Protein AF-A0A3S5DUC7-F1 (afdb_monomer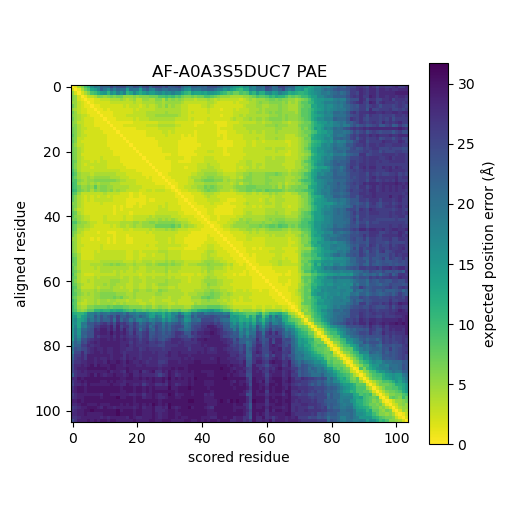)

Secondary structure (DSSP, 8-state):
--------GGG-----HHHHHHHHHHHHTT--SS-SEEEEE-SS-EEEEE----TT-HHHHT-TT----GGGG-----------SS--SSGGGSSSGGGTGGG-

InterPro domains:
  IPR050294 Ion-translocating oxidoreductase complex subunit B [PTHR42859] (2-72)

Foldseek 3Di:
DQPFDDKDFVPDPPPCVLQQVQQVVVVVVVDHSGHQWDWDDDPPTIIIDHDGLDPPDVVCVPDPVNPDDSVVVDPDDPDPPPVPDPDDDDPPVVVVVVVVVVVD

Organism: Escherichia coli (NCBI:txid562)

Mean predicted aligned error: 13.72 Å

Sequence (104 aa):
MNRFVVAEPLWCTGCNTCLAACSDVHKTQGLQQHPRLALAKTSTLTAPVVCHHCEEAPCLQVCPVNAISQRMMRSNSTKASVLAASFVPWSAHLAQSALQEAVR

Solvent-accessible surface area (backbone atoms only — not comparable to full-atom values): 7062 Å² total; per-residue (Å²): 116,89,86,75,86,83,71,62,40,95,78,38,85,71,81,57,58,70,40,53,52,45,12,53,60,37,37,79,71,77,42,68,70,65,43,79,48,45,77,49,74,61,99,86,46,24,36,68,48,63,79,77,72,55,93,83,43,63,73,49,76,68,41,92,79,59,85,58,57,71,71,86,65,52,75,76,71,97,68,92,67,79,83,72,78,89,83,79,87,68,76,72,72,68,62,60,62,68,61,63,69,76,80,117

pLDDT: mean 77.86, std 21.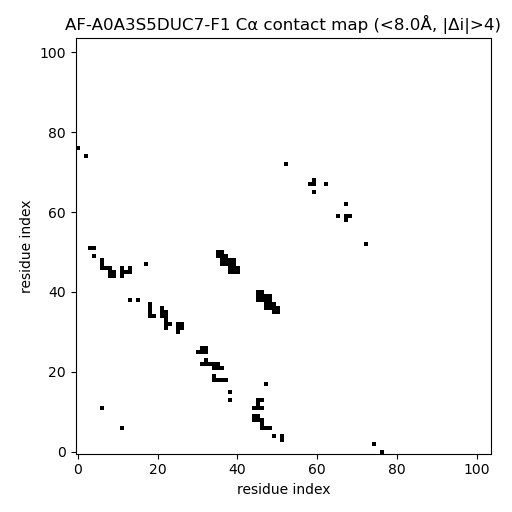67, range [41.41, 97.5]

Structure (mmCIF, N/CA/C/O backbone):
data_AF-A0A3S5DUC7-F1
#
_entry.id   AF-A0A3S5DUC7-F1
#
loop_
_atom_site.group_PDB
_atom_site.id
_atom_site.type_symbol
_atom_site.label_atom_id
_atom_site.label_alt_id
_atom_site.label_comp_id
_atom_site.label_asym_id
_atom_site.label_entity_id
_atom_site.label_seq_id
_atom_site.pdbx_PDB_ins_code
_atom_site.Cartn_x
_atom_site.Cartn_y
_atom_site.Cartn_z
_atom_site.occupancy
_atom_site.B_iso_or_equiv
_atom_site.auth_seq_id
_atom_site.auth_comp_id
_atom_site.auth_asym_id
_atom_site.auth_atom_id
_atom_site.pdbx_PDB_model_num
ATOM 1 N N . MET A 1 1 ? 20.664 -2.988 8.255 1.00 41.41 1 MET A N 1
ATOM 2 C CA . MET A 1 1 ? 19.601 -2.233 8.958 1.00 41.41 1 MET A CA 1
ATOM 3 C C . MET A 1 1 ? 18.254 -2.838 8.606 1.00 41.41 1 MET A C 1
ATOM 5 O O . MET A 1 1 ? 17.974 -2.963 7.420 1.00 41.41 1 MET A O 1
ATOM 9 N N . ASN A 1 2 ? 17.431 -3.174 9.602 1.00 45.88 2 ASN A N 1
ATOM 10 C CA . ASN A 1 2 ? 16.027 -3.521 9.374 1.00 45.88 2 ASN A CA 1
ATOM 11 C C . ASN A 1 2 ? 15.273 -2.267 8.914 1.00 45.88 2 ASN A C 1
ATOM 13 O O . ASN A 1 2 ? 15.215 -1.281 9.645 1.00 45.88 2 ASN A O 1
ATOM 17 N N . ARG A 1 3 ? 14.740 -2.281 7.689 1.00 67.50 3 ARG A N 1
ATOM 18 C CA . ARG A 1 3 ? 13.956 -1.174 7.119 1.00 67.50 3 ARG A CA 1
ATOM 19 C C . ARG A 1 3 ? 12.466 -1.453 7.294 1.00 67.50 3 ARG A C 1
ATOM 21 O O . ARG A 1 3 ? 11.764 -1.690 6.317 1.00 67.50 3 ARG A O 1
ATOM 28 N N . PHE A 1 4 ? 12.000 -1.456 8.538 1.00 76.25 4 PHE A N 1
ATOM 29 C CA . PHE A 1 4 ? 10.567 -1.513 8.812 1.00 76.25 4 PHE A CA 1
ATOM 30 C C . PHE A 1 4 ? 9.958 -0.116 8.731 1.00 76.25 4 PHE A C 1
ATOM 32 O O . PHE A 1 4 ? 10.548 0.859 9.195 1.00 76.25 4 PHE A O 1
ATOM 39 N N . VAL A 1 5 ? 8.771 -0.034 8.135 1.00 84.88 5 VAL A N 1
ATOM 40 C CA . VAL A 1 5 ? 7.928 1.162 8.156 1.00 84.88 5 VAL A CA 1
ATOM 41 C C . VAL A 1 5 ? 6.835 0.910 9.185 1.00 84.88 5 VAL A C 1
ATOM 43 O O . VAL A 1 5 ? 6.090 -0.061 9.063 1.00 84.88 5 VAL A O 1
ATOM 46 N N . VAL A 1 6 ? 6.762 1.765 10.203 1.00 89.19 6 VAL A N 1
ATOM 47 C CA . VAL A 1 6 ? 5.740 1.705 11.255 1.00 89.19 6 VAL A CA 1
ATOM 48 C C . VAL A 1 6 ? 4.866 2.945 11.135 1.00 89.19 6 VAL A C 1
ATOM 50 O O . VAL A 1 6 ? 5.375 4.062 11.065 1.00 89.19 6 VAL A O 1
ATOM 53 N N . ALA A 1 7 ? 3.554 2.735 11.083 1.00 91.69 7 ALA A N 1
ATOM 54 C CA . ALA A 1 7 ? 2.566 3.801 11.079 1.00 91.69 7 ALA A CA 1
ATOM 55 C C . ALA A 1 7 ? 2.012 3.977 12.492 1.00 91.69 7 ALA A C 1
ATOM 57 O O . ALA A 1 7 ? 1.492 3.019 13.054 1.00 91.69 7 ALA A O 1
ATOM 58 N N . GLU A 1 8 ? 2.108 5.187 13.040 1.00 94.56 8 GLU A N 1
ATOM 59 C CA . GLU A 1 8 ? 1.509 5.541 14.328 1.00 94.56 8 GLU A CA 1
ATOM 60 C C . GLU A 1 8 ? 0.082 6.085 14.104 1.00 94.56 8 GLU A C 1
ATOM 62 O O . GLU A 1 8 ? -0.066 7.190 13.563 1.00 94.56 8 GLU A O 1
ATOM 67 N N . PRO A 1 9 ? -0.981 5.342 14.473 1.00 94.94 9 PRO A N 1
ATOM 68 C CA . PRO A 1 9 ? -2.359 5.736 14.187 1.00 94.94 9 PRO A CA 1
ATOM 69 C C . PRO A 1 9 ? -2.794 7.018 14.899 1.00 94.94 9 PRO A C 1
ATOM 71 O O . PRO A 1 9 ? -3.597 7.767 14.347 1.00 94.94 9 PRO A O 1
ATOM 74 N N . LEU A 1 10 ? -2.258 7.311 16.090 1.00 96.12 10 LEU A N 1
ATOM 75 C CA . LEU A 1 10 ? -2.654 8.495 16.868 1.00 96.12 10 LEU A CA 1
ATOM 76 C C . LEU A 1 10 ? -2.245 9.817 16.201 1.00 96.12 10 LEU A C 1
ATOM 78 O O . LEU A 1 10 ? -2.817 10.861 16.496 1.00 96.12 10 LEU A O 1
ATOM 82 N N . TRP A 1 11 ? -1.273 9.773 15.289 1.00 95.56 11 TRP A N 1
ATOM 83 C CA . TRP A 1 11 ? -0.758 10.942 14.571 1.00 95.56 11 TRP A CA 1
ATOM 84 C C . TRP A 1 11 ? -1.287 11.024 13.137 1.00 95.56 11 TRP A C 1
ATOM 86 O O . TRP A 1 11 ? -1.046 12.000 12.424 1.00 95.56 11 TRP A O 1
ATOM 96 N N . CYS A 1 12 ? -2.001 9.996 12.680 1.00 96.75 12 CYS A N 1
ATOM 97 C CA . CYS A 1 12 ? -2.504 9.937 11.323 1.00 96.75 12 CYS A CA 1
ATOM 98 C C . CYS A 1 12 ? -3.880 10.605 11.222 1.00 96.75 12 CYS A C 1
ATOM 100 O O . CYS A 1 12 ? -4.887 10.105 11.712 1.00 96.75 12 CYS A O 1
ATOM 102 N N . THR A 1 13 ? -3.936 11.717 10.493 1.00 96.12 13 THR A N 1
ATOM 103 C CA . THR A 1 13 ? -5.172 12.481 10.251 1.00 96.12 13 THR A CA 1
ATOM 104 C C . THR A 1 13 ? -5.940 12.028 9.006 1.00 96.12 13 THR A C 1
ATOM 106 O O . THR A 1 13 ? -6.973 12.597 8.664 1.00 96.12 13 THR A O 1
ATOM 109 N N . GLY A 1 14 ? -5.435 11.024 8.280 1.00 96.38 14 GLY A N 1
ATOM 110 C CA . GLY A 1 14 ? -6.055 10.550 7.041 1.00 96.38 14 GLY A CA 1
ATOM 111 C C . GLY A 1 14 ? -5.927 11.511 5.852 1.00 96.38 14 GLY A C 1
ATOM 112 O O . GLY A 1 14 ? -6.753 11.462 4.945 1.00 96.38 14 GLY A O 1
ATOM 113 N N . CYS A 1 15 ? -4.894 12.359 5.830 1.00 96.88 15 CYS A N 1
ATOM 114 C CA . CYS A 1 15 ? -4.663 13.377 4.797 1.00 96.88 15 CYS A CA 1
ATOM 115 C C . CYS A 1 15 ? -4.264 12.839 3.406 1.00 96.88 15 CYS A C 1
ATOM 117 O O . CYS A 1 15 ? -4.065 13.624 2.486 1.00 96.88 15 CYS A O 1
ATOM 119 N N . ASN A 1 16 ? -4.128 11.519 3.237 1.00 97.06 16 ASN A N 1
ATOM 120 C CA . ASN A 1 16 ? -3.785 10.838 1.978 1.00 97.06 16 ASN A CA 1
ATOM 121 C C . ASN A 1 16 ? -2.428 11.214 1.341 1.00 97.06 16 ASN A C 1
ATOM 123 O O . ASN A 1 16 ? -2.095 10.690 0.278 1.00 97.06 16 ASN A O 1
ATOM 127 N N . THR A 1 17 ? -1.602 12.051 1.970 1.00 97.38 17 THR A N 1
ATOM 128 C CA . THR A 1 17 ? -0.302 12.467 1.409 1.00 97.38 17 THR A CA 1
ATOM 129 C 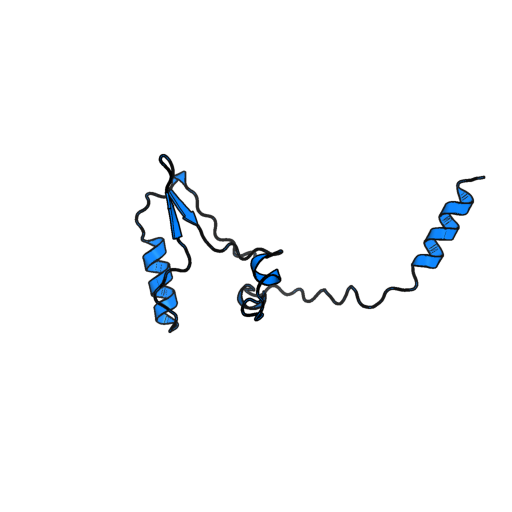C . THR A 1 17 ? 0.664 11.296 1.245 1.00 97.38 17 THR A C 1
ATOM 131 O O . THR A 1 17 ? 1.407 11.243 0.269 1.00 97.38 17 THR A O 1
ATOM 134 N N . CYS A 1 18 ? 0.612 10.308 2.143 1.00 96.62 18 CYS A N 1
ATOM 135 C CA . CYS A 1 18 ? 1.404 9.082 2.040 1.00 96.62 18 CYS A CA 1
A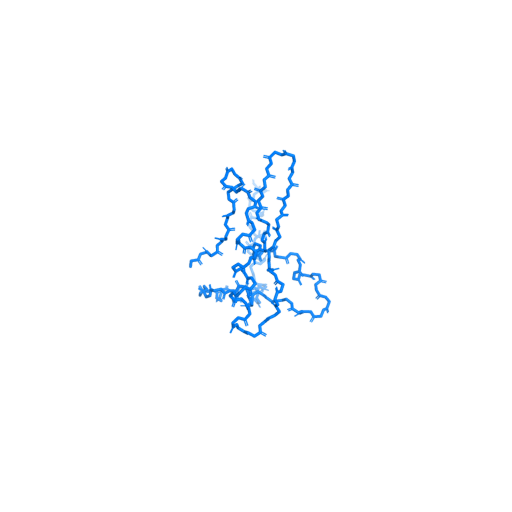TOM 136 C C . CYS A 1 18 ? 1.053 8.246 0.796 1.00 96.62 18 CYS A C 1
ATOM 138 O O . CYS A 1 18 ? 1.944 7.640 0.200 1.00 96.62 18 CYS A O 1
ATOM 140 N N . LEU A 1 19 ? -0.215 8.246 0.366 1.00 97.31 19 LEU A N 1
ATOM 141 C CA . LEU A 1 19 ? -0.652 7.569 -0.857 1.00 97.31 19 LEU A CA 1
ATOM 142 C C . LEU A 1 19 ? -0.083 8.274 -2.091 1.00 97.31 19 LEU A C 1
ATOM 144 O O . LEU A 1 19 ? 0.543 7.626 -2.929 1.00 97.31 19 LEU A O 1
ATOM 148 N N . ALA A 1 20 ? -0.252 9.598 -2.169 1.00 97.50 20 ALA A N 1
ATOM 149 C CA . ALA A 1 20 ? 0.266 10.404 -3.273 1.00 97.50 20 ALA A CA 1
ATOM 150 C C . ALA A 1 20 ? 1.789 10.258 -3.401 1.00 97.50 20 ALA A C 1
ATOM 152 O O . ALA A 1 20 ? 2.284 9.874 -4.456 1.00 97.50 20 ALA A O 1
ATOM 153 N N . ALA A 1 21 ? 2.517 10.422 -2.293 1.00 96.38 21 ALA A N 1
ATOM 154 C CA . ALA A 1 21 ? 3.968 10.274 -2.267 1.00 96.38 21 ALA A CA 1
ATOM 155 C C . ALA A 1 21 ? 4.427 8.882 -2.738 1.00 96.38 21 ALA A C 1
ATOM 157 O O . ALA A 1 21 ? 5.382 8.770 -3.505 1.00 96.38 21 ALA A O 1
ATOM 158 N N . CYS A 1 22 ? 3.743 7.813 -2.313 1.00 95.38 22 CYS A N 1
ATOM 159 C CA . CYS A 1 22 ? 4.071 6.456 -2.747 1.00 95.38 22 CYS A CA 1
ATOM 160 C C . CYS A 1 22 ? 3.868 6.275 -4.259 1.00 95.38 22 CYS A C 1
ATOM 162 O O . CYS A 1 22 ? 4.743 5.732 -4.935 1.00 95.38 22 CYS A O 1
ATOM 164 N N . SER A 1 23 ? 2.744 6.759 -4.792 1.00 96.81 23 SER A N 1
ATOM 165 C CA . SER A 1 23 ? 2.470 6.737 -6.231 1.00 96.81 23 SER A CA 1
ATOM 166 C C . SER A 1 23 ? 3.521 7.520 -7.019 1.00 96.81 23 SER A C 1
ATOM 168 O O . SER A 1 23 ? 4.106 6.985 -7.961 1.00 96.81 23 SER A O 1
ATOM 170 N N . ASP A 1 24 ? 3.807 8.759 -6.615 1.00 97.06 24 ASP A N 1
ATOM 171 C CA . ASP A 1 24 ? 4.704 9.658 -7.343 1.00 97.06 24 ASP A CA 1
ATOM 172 C C . ASP A 1 24 ? 6.132 9.116 -7.394 1.00 97.06 24 ASP A C 1
ATOM 174 O O . ASP A 1 24 ? 6.743 9.067 -8.462 1.00 97.06 24 ASP A O 1
ATOM 178 N N . VAL A 1 25 ? 6.658 8.612 -6.275 1.00 95.06 25 VAL A N 1
ATOM 179 C CA . VAL A 1 25 ? 7.998 8.010 -6.260 1.00 95.06 25 VAL A CA 1
ATOM 180 C C . VAL A 1 25 ? 8.056 6.810 -7.202 1.00 95.06 25 VAL A C 1
ATOM 182 O O . VAL A 1 25 ? 8.981 6.712 -8.005 1.00 95.06 25 VAL A O 1
ATOM 185 N N . HIS A 1 26 ? 7.063 5.920 -7.185 1.00 93.69 26 HIS A N 1
ATOM 186 C CA . HIS A 1 26 ? 7.063 4.756 -8.072 1.00 93.69 26 HIS A CA 1
ATOM 187 C C . HIS A 1 26 ? 6.795 5.115 -9.543 1.00 93.69 26 HIS A C 1
ATOM 189 O O . HIS A 1 26 ? 7.364 4.468 -10.425 1.00 93.69 26 HIS A O 1
ATOM 195 N N . LYS A 1 27 ? 6.059 6.198 -9.826 1.00 95.50 27 LYS A N 1
ATOM 196 C CA . LYS A 1 27 ? 5.934 6.773 -11.176 1.00 95.50 27 LYS A CA 1
ATOM 197 C C . LYS A 1 27 ? 7.273 7.082 -11.797 1.00 95.50 27 LYS A C 1
ATOM 199 O O . LYS A 1 27 ? 7.521 6.699 -12.935 1.00 95.50 27 LYS A O 1
ATOM 204 N N . THR A 1 28 ? 8.125 7.780 -11.052 1.00 94.88 28 THR A N 1
ATOM 205 C CA . THR A 1 28 ? 9.427 8.230 -11.562 1.00 94.88 28 THR A CA 1
ATOM 206 C C . THR A 1 28 ? 10.339 7.062 -11.934 1.00 94.88 28 THR A C 1
ATOM 208 O O . THR A 1 28 ? 11.255 7.229 -12.728 1.00 94.88 28 THR A O 1
ATOM 211 N N . GLN A 1 29 ? 10.050 5.867 -11.410 1.00 93.81 29 GLN A N 1
ATOM 212 C CA . GLN A 1 29 ? 10.752 4.620 -11.709 1.00 93.81 29 GLN A CA 1
ATOM 213 C C . GLN A 1 29 ? 10.100 3.821 -12.856 1.00 93.81 29 GLN A C 1
ATOM 215 O O . GLN A 1 29 ? 10.448 2.661 -13.065 1.00 93.81 29 GLN A O 1
ATOM 220 N N . GLY A 1 30 ? 9.119 4.392 -13.565 1.00 94.75 30 GLY A N 1
ATOM 221 C CA . GLY A 1 30 ? 8.388 3.728 -14.652 1.00 94.75 30 GLY A CA 1
ATOM 222 C C . GLY A 1 30 ? 7.377 2.674 -14.188 1.00 94.75 30 GLY A C 1
ATOM 223 O O . GLY A 1 30 ? 6.931 1.852 -14.986 1.00 94.75 30 GLY A O 1
ATOM 224 N N . LEU A 1 31 ? 7.017 2.664 -12.901 1.00 93.75 31 LEU A N 1
ATOM 225 C CA . LEU A 1 31 ? 6.076 1.703 -12.329 1.00 93.75 31 LEU A CA 1
ATOM 226 C C . LEU A 1 31 ? 4.641 2.254 -12.339 1.00 93.75 31 LEU 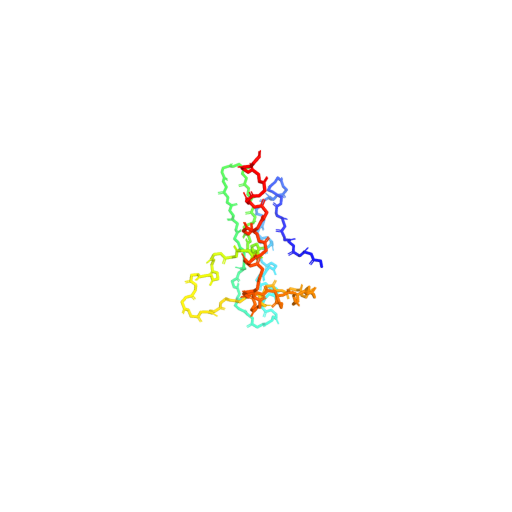A C 1
ATOM 228 O O . LEU A 1 31 ? 4.392 3.447 -12.527 1.00 93.75 31 LEU A O 1
ATOM 232 N N . GLN A 1 32 ? 3.678 1.357 -12.111 1.00 93.12 32 GLN A N 1
ATOM 233 C CA . GLN A 1 32 ? 2.261 1.710 -12.028 1.00 93.12 32 GLN A CA 1
ATOM 234 C C . GLN A 1 32 ? 1.997 2.798 -10.978 1.00 93.12 32 GLN A C 1
ATOM 236 O O . GLN A 1 32 ? 2.606 2.813 -9.912 1.00 93.12 32 GLN A O 1
ATOM 241 N N . GLN A 1 33 ? 1.037 3.671 -11.288 1.00 91.88 33 GL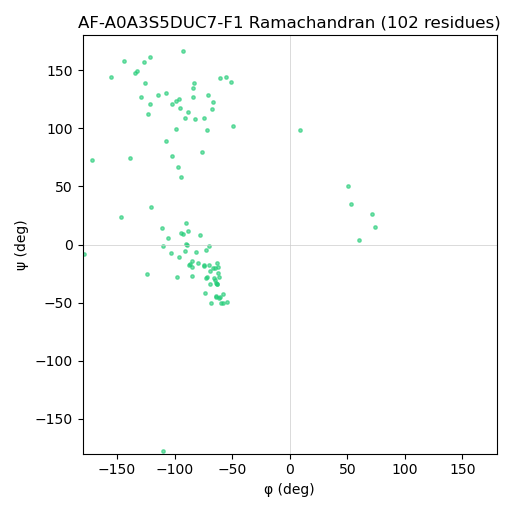N A N 1
ATOM 242 C CA . GLN A 1 33 ? 0.628 4.829 -10.477 1.00 91.88 33 GLN A CA 1
ATOM 243 C C . GLN A 1 33 ? -0.257 4.471 -9.283 1.00 91.88 33 GLN A C 1
ATOM 245 O O . GLN A 1 33 ? -0.830 5.339 -8.634 1.00 91.88 33 GLN A O 1
ATOM 250 N N . HIS A 1 34 ? -0.424 3.184 -9.003 1.00 95.25 34 HIS A N 1
ATOM 251 C CA . HIS A 1 34 ? -1.189 2.763 -7.846 1.00 95.25 34 HIS A CA 1
ATOM 252 C C . HIS A 1 34 ? -0.287 2.766 -6.607 1.00 95.25 34 HIS A C 1
ATOM 254 O O . HIS A 1 34 ? 0.783 2.145 -6.632 1.00 95.25 34 HIS A O 1
ATOM 260 N N . PRO A 1 35 ? -0.694 3.446 -5.518 1.00 95.62 35 PRO A N 1
ATOM 261 C CA . PRO A 1 35 ? 0.065 3.427 -4.279 1.00 95.62 35 PRO A CA 1
ATOM 262 C C . PRO A 1 35 ? 0.171 1.996 -3.746 1.00 95.62 35 PRO A C 1
ATOM 264 O O . PRO A 1 35 ? -0.767 1.205 -3.826 1.00 95.62 35 PRO A O 1
ATOM 267 N N . ARG A 1 36 ? 1.324 1.667 -3.162 1.00 94.50 36 ARG A N 1
ATOM 268 C CA . ARG A 1 36 ? 1.627 0.339 -2.592 1.00 94.50 36 ARG A CA 1
ATOM 269 C C . ARG A 1 36 ? 1.234 0.213 -1.118 1.00 94.50 36 ARG A C 1
ATOM 271 O O . ARG A 1 36 ? 1.739 -0.650 -0.403 1.00 94.50 36 ARG A O 1
ATOM 278 N N . LEU A 1 37 ? 0.369 1.111 -0.667 1.00 95.50 37 LEU A N 1
ATOM 279 C CA . LEU A 1 37 ? -0.196 1.169 0.671 1.00 95.50 37 LEU A CA 1
ATOM 280 C C . LEU A 1 37 ? -1.646 1.638 0.570 1.00 95.50 37 LEU A C 1
ATOM 282 O O . LEU A 1 37 ? -2.025 2.274 -0.413 1.00 95.50 37 LEU A O 1
ATOM 286 N N . ALA A 1 38 ? -2.443 1.323 1.582 1.00 96.06 38 ALA A N 1
ATOM 287 C CA . ALA A 1 38 ? -3.845 1.715 1.674 1.00 96.06 38 ALA A CA 1
ATOM 288 C C . ALA A 1 38 ? -4.096 2.425 3.003 1.00 96.06 38 ALA A C 1
ATOM 290 O O . ALA A 1 38 ? -3.356 2.216 3.956 1.00 96.06 38 ALA A O 1
ATOM 291 N N . LEU A 1 39 ? -5.140 3.247 3.097 1.00 96.62 39 LEU A N 1
ATOM 292 C CA . LEU A 1 39 ? -5.576 3.791 4.383 1.00 96.62 39 LEU A CA 1
ATOM 293 C C . LEU A 1 39 ? -6.699 2.932 4.950 1.00 96.62 39 LEU A C 1
ATOM 295 O O . LEU A 1 39 ? -7.777 2.853 4.364 1.00 96.62 39 LEU A O 1
ATOM 299 N N . ALA A 1 40 ? -6.448 2.327 6.106 1.00 96.31 40 ALA A N 1
ATOM 300 C CA . ALA A 1 40 ? -7.496 1.746 6.923 1.00 96.31 40 ALA A CA 1
ATOM 301 C C . ALA A 1 40 ? -8.109 2.844 7.794 1.00 96.31 40 ALA A C 1
ATOM 303 O O . ALA A 1 40 ? -7.395 3.660 8.383 1.00 96.31 40 ALA A O 1
ATOM 304 N N . LYS A 1 41 ? -9.439 2.862 7.857 1.00 95.94 41 LYS A N 1
ATOM 305 C CA . LYS A 1 41 ? -10.213 3.811 8.654 1.00 95.94 41 LYS A CA 1
ATOM 306 C C . LYS A 1 41 ? -11.214 3.039 9.497 1.00 95.94 41 LYS A C 1
ATOM 308 O O . LYS A 1 41 ? -11.977 2.236 8.966 1.00 95.94 41 LYS A O 1
ATOM 313 N N . THR A 1 42 ? -11.200 3.288 10.795 1.00 95.44 42 THR A N 1
ATOM 314 C CA . THR A 1 42 ? -12.238 2.866 11.736 1.00 95.44 42 THR A CA 1
ATOM 315 C C . THR A 1 42 ? -13.015 4.098 12.204 1.00 95.44 42 THR A C 1
ATOM 317 O O . THR A 1 42 ? -12.759 5.213 11.747 1.00 95.44 42 THR A O 1
ATOM 320 N N . SER A 1 43 ? -13.976 3.923 13.114 1.00 95.62 43 SER A N 1
ATOM 321 C CA . SER A 1 43 ? -14.704 5.048 13.714 1.00 95.62 43 SER A CA 1
ATOM 322 C C . SER A 1 43 ? -13.819 5.968 14.563 1.00 95.62 43 SER A C 1
ATOM 324 O O . SER A 1 43 ? -14.200 7.109 14.806 1.00 95.62 43 SER A O 1
ATOM 326 N N . THR A 1 44 ? -12.660 5.488 15.024 1.00 95.31 44 THR A N 1
ATOM 327 C CA . THR A 1 44 ? -11.809 6.195 15.993 1.00 95.31 44 THR A CA 1
ATOM 328 C C . THR A 1 44 ? -10.382 6.423 15.517 1.00 95.31 44 THR A C 1
ATOM 330 O O . THR A 1 44 ? -9.735 7.353 15.989 1.00 95.31 44 THR A O 1
ATOM 333 N N . LEU A 1 45 ? -9.873 5.597 14.602 1.00 96.31 45 LEU A N 1
ATOM 334 C CA . LEU A 1 45 ? -8.482 5.632 14.168 1.00 96.31 45 LEU A CA 1
ATOM 335 C C . LEU A 1 45 ? -8.388 5.554 12.650 1.00 96.31 45 LEU A C 1
ATOM 337 O O . LEU A 1 45 ? -9.174 4.895 11.970 1.00 96.31 45 LEU A O 1
ATOM 341 N N . THR A 1 46 ? -7.372 6.214 12.114 1.00 97.38 46 THR A N 1
ATOM 342 C CA . THR A 1 46 ? -6.962 6.077 10.721 1.00 97.38 46 THR A CA 1
ATOM 343 C C . THR A 1 46 ? -5.489 5.726 10.710 1.00 97.38 46 THR A C 1
ATOM 345 O O . THR A 1 46 ? -4.727 6.270 11.497 1.00 97.38 46 THR A O 1
ATOM 348 N N . ALA A 1 47 ? -5.070 4.811 9.845 1.00 97.06 47 ALA A N 1
ATOM 349 C CA . ALA A 1 47 ? -3.657 4.506 9.680 1.00 97.06 47 ALA A CA 1
ATOM 350 C C . ALA A 1 47 ? -3.379 3.930 8.290 1.00 97.06 47 ALA A C 1
ATOM 352 O O . ALA A 1 47 ? -4.208 3.190 7.746 1.00 97.06 47 ALA A O 1
ATOM 353 N N . PRO A 1 48 ? -2.221 4.246 7.687 1.00 96.94 48 PRO A N 1
ATOM 354 C CA . PRO A 1 48 ? -1.791 3.569 6.482 1.00 96.94 48 PRO A CA 1
ATOM 355 C C . PRO A 1 48 ? -1.380 2.129 6.806 1.00 96.94 48 PRO A C 1
ATOM 357 O O . PRO A 1 48 ? -0.551 1.882 7.678 1.00 96.94 48 PRO A O 1
ATOM 360 N N . VAL A 1 49 ? -1.941 1.186 6.061 1.00 95.19 49 VAL A N 1
ATOM 361 C CA . VAL A 1 49 ? -1.558 -0.223 6.045 1.00 95.19 49 VAL A CA 1
ATOM 362 C C . VAL A 1 49 ? -0.606 -0.437 4.875 1.00 95.19 49 VAL A C 1
ATOM 364 O O . VAL A 1 49 ? -0.910 -0.091 3.730 1.00 95.19 49 VAL A O 1
ATOM 367 N N . VAL A 1 50 ? 0.563 -0.994 5.175 1.00 92.38 50 VAL A N 1
ATOM 368 C CA . VAL A 1 50 ? 1.670 -1.200 4.234 1.00 92.38 50 VAL A CA 1
ATOM 369 C C . VAL A 1 50 ? 2.030 -2.681 4.151 1.00 92.38 50 VAL A C 1
ATOM 371 O O . VAL A 1 50 ? 1.729 -3.465 5.049 1.00 92.38 50 VAL A O 1
ATOM 374 N N . CYS A 1 51 ? 2.727 -3.077 3.086 1.00 91.12 51 CYS A N 1
ATOM 375 C CA . CYS A 1 51 ? 3.411 -4.366 3.077 1.00 91.12 51 CYS A CA 1
ATOM 376 C C . CYS A 1 51 ? 4.550 -4.346 4.109 1.00 91.12 51 CYS A C 1
ATOM 378 O O . CYS A 1 51 ? 5.454 -3.518 4.016 1.00 91.12 51 CYS A O 1
ATOM 380 N N . HIS A 1 52 ? 4.530 -5.269 5.072 1.00 89.00 52 HI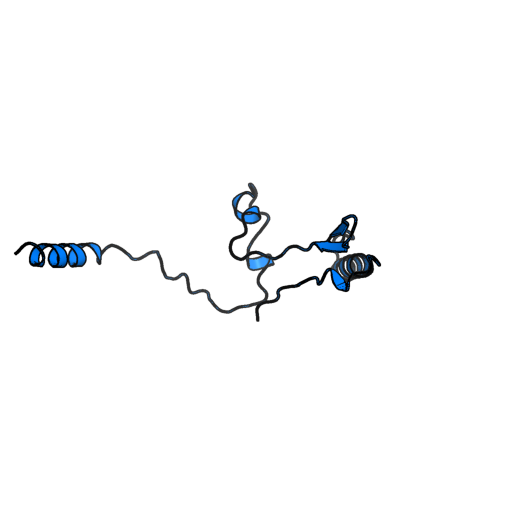S A N 1
ATOM 381 C CA . HIS A 1 52 ? 5.554 -5.344 6.120 1.00 89.00 52 HIS A CA 1
ATOM 382 C C . HIS A 1 52 ? 6.844 -6.048 5.690 1.00 89.00 52 HIS A C 1
ATOM 384 O O . HIS A 1 52 ? 7.800 -6.064 6.460 1.00 89.00 52 HIS A O 1
ATOM 390 N N . HIS A 1 53 ? 6.879 -6.627 4.483 1.00 88.38 53 HIS A N 1
ATOM 391 C CA . HIS A 1 53 ? 8.009 -7.432 4.011 1.00 88.38 53 HIS A CA 1
ATOM 392 C C . HIS A 1 53 ? 8.420 -8.506 5.032 1.00 88.38 53 HIS A C 1
ATOM 394 O O . HIS A 1 53 ? 9.586 -8.602 5.411 1.00 88.38 53 HIS A O 1
ATOM 400 N N . CYS A 1 54 ? 7.431 -9.274 5.505 1.00 86.50 54 CYS A N 1
ATOM 401 C CA . CYS A 1 54 ? 7.601 -10.277 6.553 1.00 86.50 54 CYS A CA 1
ATOM 402 C C . CYS A 1 54 ? 8.760 -11.236 6.243 1.00 86.50 54 CYS A C 1
ATOM 404 O O . CYS A 1 54 ? 8.907 -11.686 5.107 1.00 86.50 54 CYS A O 1
ATOM 406 N N . GLU A 1 55 ? 9.540 -11.583 7.266 1.00 85.31 55 GLU A N 1
ATOM 407 C CA . GLU A 1 55 ? 10.614 -12.578 7.161 1.00 85.31 55 GLU A CA 1
ATOM 408 C C . GLU A 1 55 ? 10.047 -13.951 6.768 1.00 85.31 55 GLU A C 1
ATOM 410 O O . GLU A 1 55 ? 10.489 -14.573 5.799 1.00 85.31 55 GLU A O 1
ATOM 415 N N . GLU A 1 56 ? 8.965 -14.346 7.438 1.00 86.69 56 GLU A N 1
ATOM 416 C CA . GLU A 1 56 ? 8.168 -15.534 7.139 1.00 86.69 56 GLU A CA 1
ATOM 417 C C . GLU A 1 56 ? 6.883 -15.119 6.409 1.00 86.69 56 GLU A C 1
ATOM 419 O O . GLU A 1 56 ? 5.803 -15.016 6.984 1.00 86.69 56 GLU A O 1
ATOM 424 N N . ALA A 1 57 ? 7.012 -14.785 5.122 1.00 90.75 57 ALA A N 1
ATOM 425 C CA . ALA A 1 57 ? 5.905 -14.286 4.309 1.00 90.75 57 ALA A CA 1
ATOM 426 C C . ALA A 1 57 ? 5.024 -15.428 3.746 1.00 90.75 57 ALA A C 1
ATOM 428 O O . ALA A 1 57 ? 5.430 -16.076 2.774 1.00 90.75 57 ALA A O 1
ATOM 429 N N . PRO A 1 58 ? 3.785 -15.641 4.240 1.00 93.31 58 PRO A N 1
ATOM 430 C CA . PRO A 1 58 ? 2.889 -16.660 3.685 1.00 93.31 58 PRO A CA 1
ATOM 431 C C . PRO A 1 58 ? 2.465 -16.333 2.248 1.00 93.31 58 PRO A C 1
ATOM 433 O O . PRO A 1 58 ? 2.268 -17.235 1.442 1.00 93.31 58 PRO A O 1
ATOM 436 N N . CYS A 1 59 ? 2.400 -15.045 1.886 1.00 93.88 59 CYS A N 1
ATOM 437 C CA . CYS A 1 59 ? 2.089 -14.614 0.521 1.00 93.88 59 CYS A CA 1
ATOM 438 C C . CYS A 1 59 ? 3.115 -15.101 -0.517 1.00 93.88 59 CYS A C 1
ATOM 440 O O . CYS A 1 59 ? 2.755 -15.311 -1.672 1.00 93.88 59 CYS A O 1
ATOM 442 N N . LEU A 1 60 ? 4.372 -15.317 -0.111 1.00 93.75 60 LEU A N 1
ATOM 443 C CA . LEU A 1 60 ? 5.395 -15.921 -0.962 1.00 93.75 60 LEU A CA 1
ATOM 444 C C . LEU A 1 60 ? 5.146 -17.426 -1.131 1.00 93.75 60 LEU A C 1
ATOM 446 O O . LEU A 1 60 ? 5.242 -17.924 -2.246 1.00 93.75 60 LEU A O 1
ATOM 450 N N . GLN A 1 61 ? 4.775 -18.124 -0.051 1.00 92.81 61 GLN A N 1
ATOM 451 C CA . GLN A 1 61 ? 4.546 -19.576 -0.052 1.00 92.81 61 GLN A CA 1
ATOM 452 C C . GLN A 1 61 ? 3.369 -19.998 -0.940 1.00 92.81 61 GLN A C 1
ATOM 454 O O . GLN A 1 61 ? 3.394 -21.071 -1.533 1.00 92.81 61 GLN A O 1
ATOM 459 N N . VAL A 1 62 ? 2.338 -19.156 -1.045 1.00 95.94 62 VAL A N 1
ATOM 460 C CA . VAL A 1 62 ? 1.119 -19.473 -1.807 1.00 95.94 62 VAL A CA 1
ATOM 461 C C . VAL A 1 62 ? 1.170 -19.034 -3.272 1.00 95.94 62 VAL A C 1
ATOM 463 O O . VAL A 1 62 ? 0.225 -19.298 -4.008 1.00 95.94 62 VAL A O 1
ATOM 466 N N . CYS A 1 63 ? 2.216 -18.326 -3.713 1.00 95.25 63 CYS A N 1
ATOM 467 C CA . CYS A 1 63 ? 2.263 -17.767 -5.063 1.00 95.25 63 CYS A CA 1
ATOM 468 C C . CYS A 1 63 ? 2.537 -18.873 -6.105 1.00 95.25 63 CYS A C 1
ATOM 470 O O . CYS A 1 63 ? 3.675 -19.327 -6.211 1.00 95.25 63 CYS A O 1
ATOM 472 N N . PRO A 1 64 ? 1.557 -19.267 -6.944 1.00 96.38 64 PRO A N 1
ATOM 473 C CA . PRO A 1 64 ? 1.701 -20.438 -7.818 1.00 96.38 64 PRO A CA 1
ATOM 474 C C . PRO A 1 64 ? 2.723 -20.233 -8.942 1.00 96.38 64 PRO A C 1
ATOM 476 O O . PRO A 1 64 ? 3.256 -21.191 -9.492 1.00 96.38 64 PRO A O 1
ATOM 479 N N . VAL A 1 65 ? 2.991 -18.974 -9.292 1.00 97.12 65 VAL A N 1
ATOM 480 C CA . VAL A 1 65 ? 3.894 -18.583 -10.382 1.00 97.12 65 VAL A CA 1
ATOM 481 C C . VAL A 1 65 ? 5.231 -18.037 -9.880 1.00 97.12 65 VAL A C 1
ATOM 483 O O . VAL A 1 65 ? 6.023 -17.549 -10.679 1.00 97.12 65 VAL A O 1
ATOM 486 N N . ASN A 1 66 ? 5.486 -18.075 -8.567 1.00 91.56 66 ASN A N 1
ATOM 487 C CA . ASN A 1 66 ? 6.711 -17.549 -7.955 1.00 91.56 66 ASN A CA 1
ATOM 488 C C . ASN A 1 66 ? 7.027 -16.084 -8.335 1.00 91.56 66 ASN A C 1
ATOM 490 O O . ASN A 1 66 ? 8.187 -15.698 -8.467 1.00 91.56 66 ASN A O 1
ATOM 494 N N . ALA A 1 67 ? 5.997 -15.245 -8.499 1.00 92.25 67 ALA A N 1
ATOM 495 C CA . ALA A 1 67 ? 6.163 -13.828 -8.846 1.00 92.25 67 ALA A CA 1
ATOM 496 C C . ALA A 1 67 ? 6.750 -12.984 -7.696 1.00 92.25 67 ALA A C 1
ATOM 498 O O . ALA A 1 67 ? 7.242 -11.877 -7.916 1.00 92.25 67 ALA A O 1
ATOM 499 N N . ILE A 1 68 ? 6.694 -13.491 -6.461 1.00 91.19 68 ILE A N 1
ATOM 500 C CA . ILE A 1 68 ? 7.184 -12.817 -5.257 1.00 91.19 68 ILE A CA 1
ATOM 501 C C . ILE A 1 68 ? 8.465 -13.517 -4.802 1.00 91.19 68 ILE A C 1
ATOM 503 O O . ILE A 1 68 ? 8.492 -14.733 -4.646 1.00 91.19 68 ILE A O 1
ATOM 507 N N . SER A 1 69 ? 9.526 -12.750 -4.547 1.00 87.75 69 SER A N 1
ATOM 508 C CA . SER A 1 69 ? 10.784 -13.277 -4.010 1.00 87.75 69 SER A CA 1
ATOM 509 C C . SER A 1 69 ? 11.292 -12.428 -2.846 1.00 87.75 69 SER A C 1
ATOM 511 O O . SER A 1 69 ? 11.119 -11.209 -2.831 1.00 87.75 69 SER A O 1
ATOM 513 N N . GLN A 1 70 ? 11.995 -13.046 -1.890 1.00 77.94 70 GLN A N 1
ATOM 514 C CA . GLN A 1 70 ? 12.614 -12.313 -0.776 1.00 77.94 70 GLN A CA 1
ATOM 515 C C . GLN A 1 70 ? 13.684 -11.312 -1.245 1.00 77.94 70 GLN A C 1
ATOM 517 O O . GLN A 1 70 ? 13.955 -10.330 -0.561 1.00 77.94 70 GLN A O 1
ATOM 522 N N . ARG A 1 71 ? 14.301 -11.516 -2.422 1.00 64.94 71 ARG A N 1
ATOM 523 C CA . ARG A 1 71 ? 15.311 -10.593 -2.970 1.00 64.94 71 ARG A CA 1
ATOM 524 C C . ARG A 1 71 ? 14.705 -9.256 -3.395 1.00 64.94 71 ARG A C 1
ATOM 526 O O . ARG A 1 71 ? 15.340 -8.231 -3.180 1.00 64.94 71 ARG A O 1
ATOM 533 N N . MET A 1 72 ? 13.466 -9.255 -3.892 1.00 54.19 72 MET A N 1
ATOM 534 C CA . MET A 1 72 ? 12.684 -8.030 -4.118 1.00 54.19 72 MET A CA 1
ATOM 535 C C . MET A 1 72 ? 12.397 -7.271 -2.805 1.00 54.19 72 MET A C 1
ATOM 537 O O . MET A 1 72 ? 12.057 -6.093 -2.826 1.00 54.19 72 MET A O 1
ATOM 541 N N . MET A 1 73 ? 12.573 -7.931 -1.655 1.00 46.84 73 MET A N 1
ATOM 542 C CA . MET A 1 73 ? 12.336 -7.396 -0.311 1.00 46.84 73 MET A CA 1
ATOM 543 C C . MET A 1 73 ? 13.628 -7.160 0.501 1.00 46.84 73 MET A C 1
ATOM 545 O O . MET A 1 73 ? 13.564 -6.668 1.624 1.00 46.84 73 MET A O 1
ATOM 549 N N . ARG A 1 74 ? 14.821 -7.468 -0.037 1.00 42.94 74 ARG A N 1
ATOM 550 C CA . ARG A 1 74 ? 16.105 -7.310 0.674 1.00 42.94 74 ARG A CA 1
ATOM 551 C C . ARG A 1 74 ? 16.808 -6.019 0.267 1.00 42.94 74 ARG A C 1
ATOM 553 O O . ARG A 1 74 ? 17.574 -6.003 -0.695 1.00 42.94 74 ARG A O 1
ATOM 560 N N . SER A 1 75 ? 16.692 -4.970 1.084 1.00 46.75 75 SER A N 1
ATOM 561 C CA . SER A 1 75 ? 17.800 -4.013 1.185 1.00 46.75 75 SER A CA 1
ATOM 562 C C . SER A 1 75 ? 18.935 -4.707 1.941 1.00 46.75 75 SER A C 1
ATOM 564 O O . SER A 1 75 ? 18.873 -4.871 3.157 1.00 46.75 75 SER A O 1
ATOM 566 N N . ASN A 1 76 ? 19.899 -5.210 1.175 1.00 49.88 76 ASN A N 1
ATOM 567 C CA . ASN A 1 76 ? 21.193 -5.761 1.567 1.00 49.88 76 ASN A CA 1
ATOM 568 C C . ASN A 1 76 ? 21.420 -5.976 3.081 1.00 49.88 76 ASN A C 1
ATOM 570 O O . ASN A 1 76 ? 21.794 -5.067 3.819 1.00 49.88 76 ASN A O 1
ATOM 574 N N . SER A 1 77 ? 21.227 -7.216 3.524 1.00 48.03 77 SER A N 1
ATOM 575 C CA . SER A 1 77 ? 21.895 -7.735 4.714 1.00 48.03 77 SER A CA 1
ATOM 576 C C . SER A 1 77 ? 22.652 -8.979 4.273 1.00 48.03 77 SER A C 1
ATOM 578 O O . SER A 1 77 ? 22.069 -9.972 3.815 1.00 48.03 77 SER A O 1
ATOM 580 N N . THR A 1 78 ? 23.971 -8.868 4.316 1.00 48.62 78 THR A N 1
ATOM 581 C CA . THR A 1 78 ? 24.928 -9.966 4.301 1.00 48.62 78 THR A CA 1
ATOM 582 C C . THR A 1 78 ? 24.512 -10.996 5.346 1.00 48.62 78 THR A C 1
ATOM 584 O O . THR A 1 78 ? 24.682 -10.767 6.533 1.00 48.62 78 THR A O 1
ATOM 587 N N . LYS A 1 79 ? 23.902 -12.098 4.900 1.00 44.31 79 LYS A N 1
ATOM 588 C CA . LYS A 1 79 ? 23.805 -13.395 5.592 1.00 44.31 79 LYS A CA 1
ATOM 589 C C . LYS A 1 79 ? 23.211 -14.410 4.615 1.00 44.31 79 LYS A C 1
ATOM 591 O O . LYS A 1 79 ? 22.055 -14.805 4.683 1.00 44.31 79 LYS A O 1
ATOM 596 N N . ALA A 1 80 ? 24.026 -14.804 3.641 1.00 42.97 80 ALA A N 1
ATOM 597 C CA . ALA A 1 80 ? 23.951 -16.159 3.116 1.00 42.97 80 ALA A CA 1
ATOM 598 C C . ALA A 1 80 ? 24.630 -17.054 4.164 1.00 42.97 80 ALA A C 1
ATOM 600 O O . ALA A 1 80 ? 25.813 -17.348 4.064 1.00 42.97 80 ALA A O 1
ATOM 601 N N . SER A 1 81 ? 23.904 -17.380 5.233 1.00 48.31 81 SER A N 1
ATOM 602 C CA . SER A 1 81 ? 24.358 -18.331 6.258 1.00 48.31 81 SER A CA 1
ATOM 603 C C . SER A 1 81 ? 23.556 -19.629 6.234 1.00 48.31 81 SER A C 1
ATOM 605 O O . SER A 1 81 ? 23.697 -20.446 7.133 1.00 48.31 81 SER A O 1
ATOM 607 N N . VAL A 1 82 ? 22.784 -19.885 5.174 1.00 46.22 82 VAL A N 1
ATOM 608 C CA . VAL A 1 82 ? 22.193 -21.210 4.935 1.00 46.22 82 VAL A CA 1
ATOM 609 C C . VAL A 1 82 ? 23.113 -22.015 4.010 1.00 46.22 82 VAL A C 1
ATOM 611 O O . VAL A 1 82 ? 22.746 -22.435 2.922 1.00 46.22 82 VAL A O 1
ATOM 614 N N . LEU A 1 83 ? 24.358 -22.186 4.464 1.00 45.91 83 LEU A N 1
ATOM 615 C CA . LEU A 1 83 ? 25.149 -23.401 4.226 1.00 45.91 83 LEU A CA 1
ATOM 616 C C . LEU A 1 83 ? 24.877 -24.442 5.334 1.00 45.91 83 LEU A C 1
ATOM 618 O O . LEU A 1 83 ? 25.577 -25.440 5.444 1.00 45.91 83 LEU A O 1
ATOM 622 N N . ALA A 1 84 ? 23.855 -24.218 6.163 1.00 48.47 84 ALA A N 1
ATOM 623 C CA . ALA A 1 84 ? 23.419 -25.130 7.206 1.00 48.47 84 ALA A CA 1
ATOM 624 C C . ALA A 1 84 ? 22.091 -25.780 6.798 1.00 48.47 84 ALA A C 1
ATOM 626 O O . ALA A 1 84 ? 21.040 -25.220 7.081 1.00 48.47 84 ALA A O 1
ATOM 627 N N . ALA A 1 85 ? 22.157 -26.918 6.095 1.00 48.34 85 ALA A N 1
ATOM 628 C CA . ALA A 1 85 ? 21.161 -28.003 6.195 1.00 48.34 85 ALA A CA 1
ATOM 629 C C . ALA A 1 85 ? 21.462 -29.231 5.309 1.00 48.34 85 ALA A C 1
ATOM 631 O O . ALA A 1 85 ? 20.799 -30.246 5.480 1.00 48.34 85 ALA A O 1
ATOM 632 N N . SER A 1 86 ? 22.451 -29.207 4.405 1.00 49.81 86 SER A N 1
ATOM 633 C CA . SER A 1 86 ? 22.693 -30.357 3.505 1.00 49.81 86 SER A CA 1
ATOM 634 C C . SER A 1 86 ? 23.739 -31.375 3.977 1.00 49.81 86 SER A C 1
ATOM 636 O O . SER A 1 86 ? 24.088 -32.264 3.211 1.00 49.81 86 SER A O 1
ATOM 638 N N . PHE A 1 87 ? 24.226 -31.309 5.220 1.00 43.03 87 PHE A N 1
ATOM 639 C CA . PHE A 1 87 ? 25.130 -32.337 5.757 1.00 43.03 87 PHE A CA 1
ATOM 640 C C . PHE A 1 87 ? 24.795 -32.690 7.210 1.00 43.03 87 PHE A C 1
ATOM 642 O O . PHE A 1 87 ? 25.503 -32.324 8.143 1.00 43.03 87 PHE A O 1
ATOM 649 N N . VAL A 1 88 ? 23.711 -33.442 7.398 1.00 48.69 88 VAL A N 1
ATOM 650 C CA . VAL A 1 88 ? 23.565 -34.368 8.532 1.00 48.69 88 VAL A CA 1
ATOM 651 C C . VAL A 1 88 ? 23.358 -35.751 7.928 1.00 48.69 88 VAL A C 1
ATOM 653 O O . VAL A 1 88 ? 22.431 -35.920 7.137 1.00 48.69 88 VAL A O 1
ATOM 656 N N . PRO A 1 89 ? 24.242 -36.721 8.233 1.00 48.59 89 PRO A N 1
ATOM 657 C CA . PRO A 1 89 ? 23.713 -37.922 8.884 1.00 48.59 89 PRO A CA 1
ATOM 658 C C . PRO A 1 89 ? 24.634 -38.631 9.910 1.00 48.59 89 PRO A C 1
ATOM 660 O O . PRO A 1 89 ? 24.416 -39.812 10.148 1.00 48.59 89 PRO A O 1
ATOM 663 N N . TRP A 1 90 ? 25.625 -37.997 10.564 1.00 47.62 90 TRP A N 1
ATOM 664 C CA . TRP A 1 90 ? 26.463 -38.731 11.554 1.00 47.62 90 TRP A CA 1
ATOM 665 C C . TRP A 1 90 ? 26.053 -38.562 13.035 1.00 47.62 90 TRP A C 1
ATOM 667 O O . TRP A 1 90 ? 26.232 -39.480 13.833 1.00 47.62 90 TRP A O 1
ATOM 677 N N . SER A 1 91 ? 25.438 -37.454 13.455 1.00 50.66 91 SER A N 1
ATOM 678 C CA . SER A 1 91 ? 25.256 -37.179 14.898 1.00 50.66 91 SER A CA 1
ATOM 679 C C . SER A 1 91 ? 24.203 -38.040 15.622 1.00 50.66 91 SER A C 1
ATOM 681 O O . SER A 1 91 ? 24.078 -37.946 16.840 1.00 50.66 91 SER A O 1
ATOM 683 N N . ALA A 1 92 ? 23.460 -38.901 14.918 1.00 49.88 92 ALA A N 1
ATOM 684 C CA . ALA A 1 92 ? 22.431 -39.750 15.526 1.00 49.88 92 ALA A CA 1
ATOM 685 C C . ALA A 1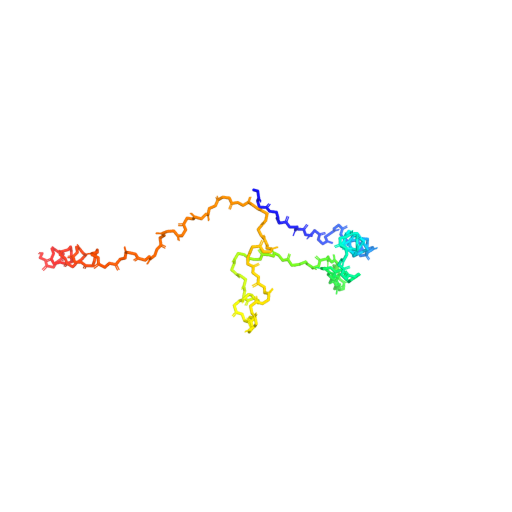 92 ? 22.992 -40.943 16.333 1.00 49.88 92 ALA A C 1
ATOM 687 O O . ALA A 1 92 ? 22.289 -41.472 17.189 1.00 49.88 92 ALA A O 1
ATOM 688 N N . HIS A 1 93 ? 24.254 -41.344 16.125 1.00 48.84 93 HIS A N 1
ATOM 689 C CA . HIS A 1 93 ? 24.845 -42.489 16.841 1.00 48.84 93 HIS A CA 1
ATOM 690 C C . HIS A 1 93 ? 25.429 -42.149 18.224 1.00 48.84 93 HIS A C 1
ATOM 692 O O . HIS A 1 93 ? 25.673 -43.052 19.015 1.00 48.84 93 HIS A O 1
ATOM 698 N N . LEU A 1 94 ? 25.624 -40.867 18.556 1.00 48.62 94 LEU A N 1
ATOM 699 C CA . LEU A 1 94 ? 26.189 -40.444 19.850 1.00 48.62 94 LEU A CA 1
ATOM 700 C C . LEU A 1 94 ? 25.130 -40.061 20.898 1.00 48.62 94 LEU A C 1
ATOM 702 O O . LEU A 1 94 ? 25.460 -39.917 22.069 1.00 48.62 94 LEU A O 1
ATOM 706 N N . ALA A 1 95 ? 23.859 -39.928 20.505 1.00 47.62 95 ALA A N 1
ATOM 707 C CA . ALA A 1 95 ? 22.765 -39.628 21.433 1.00 47.62 95 ALA A CA 1
ATOM 708 C C . ALA A 1 95 ? 22.140 -40.886 22.071 1.00 47.62 95 ALA A C 1
ATOM 710 O O . ALA A 1 95 ? 21.466 -40.782 23.093 1.00 47.62 95 ALA A O 1
ATOM 711 N N . GLN A 1 96 ? 22.361 -42.076 21.498 1.00 54.03 96 GLN A N 1
ATOM 712 C CA . GLN A 1 96 ? 21.803 -43.331 22.022 1.00 54.03 96 GLN A CA 1
ATOM 713 C C . GLN A 1 96 ? 22.657 -43.955 23.135 1.00 54.03 96 GLN A C 1
ATOM 715 O O . GLN A 1 96 ? 22.102 -44.599 24.021 1.00 54.03 96 GLN A O 1
ATOM 720 N N . SER A 1 97 ? 23.971 -43.708 23.164 1.00 53.47 97 SER A N 1
ATOM 721 C CA . SER A 1 97 ? 24.839 -44.191 24.247 1.00 53.47 97 SER A CA 1
ATOM 722 C C . SER A 1 97 ? 24.632 -43.433 25.564 1.00 53.47 97 SER A C 1
ATOM 724 O O . SER A 1 97 ? 24.755 -44.023 26.629 1.00 53.47 97 SER A O 1
ATOM 726 N N . ALA A 1 98 ? 24.228 -42.159 25.522 1.00 50.78 98 ALA A N 1
ATOM 727 C CA . ALA A 1 98 ? 23.979 -41.361 26.728 1.00 50.78 98 ALA A CA 1
ATOM 728 C C . ALA A 1 98 ? 22.675 -41.726 27.471 1.00 50.78 98 ALA A C 1
ATOM 730 O O . ALA A 1 98 ? 22.519 -41.382 28.640 1.00 50.78 98 ALA A O 1
ATOM 731 N N . LEU A 1 99 ? 21.740 -42.431 26.821 1.00 49.97 99 LEU A N 1
ATOM 732 C CA . LEU A 1 99 ? 20.497 -42.897 27.453 1.00 49.97 99 LEU A CA 1
ATOM 733 C C . LEU A 1 99 ? 20.646 -44.258 28.156 1.00 49.97 99 LEU A C 1
ATOM 735 O O . LEU A 1 99 ? 19.804 -44.594 28.984 1.00 49.97 99 LEU A O 1
ATOM 739 N N . GLN A 1 100 ? 21.699 -45.034 27.870 1.00 56.12 100 GLN A N 1
ATOM 740 C CA . GLN A 1 100 ? 21.907 -46.349 28.498 1.00 56.12 100 GLN A CA 1
ATOM 741 C C . GLN A 1 100 ? 22.618 -46.281 29.861 1.00 56.12 100 GLN A C 1
ATOM 743 O O . GLN A 1 100 ? 22.452 -47.197 30.663 1.00 56.12 100 GLN A O 1
ATOM 748 N N . GLU A 1 101 ? 23.315 -45.185 30.177 1.00 50.06 101 GLU A N 1
ATOM 749 C CA . GLU A 1 101 ? 23.917 -44.965 31.504 1.00 50.06 101 GLU A CA 1
ATOM 750 C C . GLU A 1 101 ? 22.905 -44.485 32.565 1.00 50.06 101 GLU A C 1
ATOM 752 O O . GLU A 1 101 ? 23.191 -44.552 33.754 1.00 50.06 101 GLU A O 1
ATOM 757 N N . ALA A 1 102 ? 21.719 -44.010 32.160 1.00 47.38 102 ALA A N 1
ATOM 758 C CA . ALA A 1 102 ? 20.716 -43.436 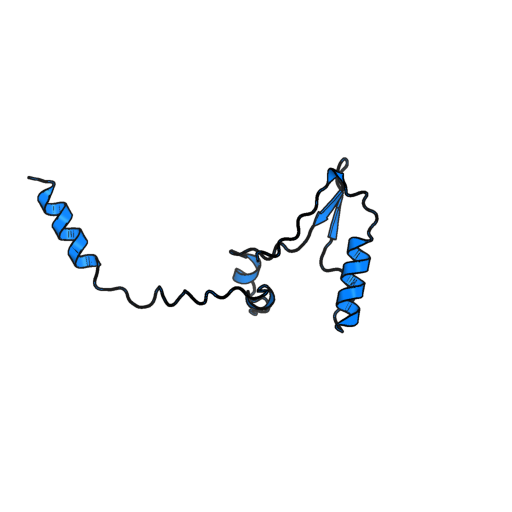33.066 1.00 47.38 102 ALA A CA 1
ATOM 759 C C . ALA A 1 102 ? 19.699 -44.456 33.630 1.00 47.38 102 ALA A C 1
ATOM 761 O O . ALA A 1 102 ? 18.802 -44.075 34.379 1.00 47.38 102 ALA A O 1
ATOM 762 N N . VAL A 1 103 ? 19.810 -45.741 33.260 1.00 50.22 103 VAL A N 1
ATOM 763 C CA . VAL A 1 103 ? 18.957 -46.850 33.754 1.00 50.22 103 VAL A CA 1
ATOM 764 C C . VAL A 1 103 ? 19.807 -47.928 34.456 1.00 50.22 103 VAL A C 1
ATOM 766 O O . VAL A 1 103 ? 19.503 -49.121 34.427 1.00 50.22 103 VAL A O 1
ATOM 769 N N . ARG A 1 104 ? 20.896 -47.504 35.098 1.00 49.25 104 ARG A N 1
ATOM 770 C CA . ARG A 1 104 ? 21.595 -48.227 36.169 1.00 49.25 104 ARG A CA 1
ATOM 771 C C . ARG A 1 104 ? 21.693 -47.319 37.385 1.00 49.25 104 ARG A C 1
ATOM 773 O O . ARG A 1 104 ? 21.705 -47.882 38.498 1.00 49.25 104 ARG A O 1
#

Radius of gyration: 23.4 Å; Cα contacts (8 Å, |Δi|>4): 68; chains: 1; bounding box: 41×62×51 Å

Nearest PDB structures (foldseek):
  7z0t-assembly1_B  TM=9.151E-01  e=8.829E-07  Escherichia coli K-12
  7qv7-assembly1_G  TM=9.223E-01  e=1.405E-06  Thermoanaerobacter kivui
  2lkp-assembly1_B  TM=3.567E-01  e=8.417E+00  Mycobacterium tuberculosis H37Rv